Protein AF-A0A132A815-F1 (afdb_monomer_lite)

Foldseek 3Di:
DVVVVVVVVVVVVVVVVVVVVVVVVVVVLQVVLLVDPPQQPVNDPALVPDDLVPFDDFPDPPDCVCVDPVNSSVRSVVVQCVRCVSHDPQCSRDPVSVVVVVVVVVVVVVVVVVVVVVVVVVVVD

InterPro domains:
  IPR036539 Cytochrome c oxidase, subunit VIIa superfamily [SSF81419] (72-120)

Structure (mmCIF, N/CA/C/O backbone):
data_AF-A0A132A815-F1
#
_entry.id   AF-A0A132A815-F1
#
loop_
_atom_site.group_PDB
_atom_site.id
_atom_site.type_symbol
_atom_site.label_atom_id
_atom_site.label_alt_id
_atom_site.label_comp_id
_atom_site.label_asym_id
_atom_site.label_entity_id
_atom_site.label_seq_id
_atom_site.pdbx_PDB_ins_code
_atom_site.Cartn_x
_atom_site.Cartn_y
_atom_site.Cartn_z
_atom_site.occupancy
_atom_site.B_iso_or_equiv
_atom_site.auth_seq_id
_atom_site.auth_comp_id
_atom_site.auth_asym_id
_atom_site.auth_atom_id
_atom_site.pdbx_PDB_model_num
ATOM 1 N N . MET A 1 1 ? -45.806 -19.961 10.073 1.00 52.62 1 MET A N 1
ATOM 2 C CA . MET A 1 1 ? -45.003 -18.715 10.000 1.00 52.62 1 MET A CA 1
ATOM 3 C C . MET A 1 1 ? -43.683 -18.761 10.789 1.00 52.62 1 MET A C 1
ATOM 5 O O . MET A 1 1 ? -42.729 -18.142 10.339 1.00 52.62 1 MET A O 1
ATOM 9 N N . ALA A 1 2 ? -43.554 -19.526 11.885 1.00 54.38 2 ALA A N 1
ATOM 10 C CA . ALA A 1 2 ? -42.319 -19.592 12.691 1.00 54.38 2 ALA A CA 1
ATOM 11 C C . ALA A 1 2 ? -41.059 -20.122 11.954 1.00 54.38 2 ALA A C 1
ATOM 13 O O . ALA A 1 2 ? -39.956 -19.636 12.191 1.00 54.38 2 ALA A O 1
ATOM 14 N N . ASN A 1 3 ? -41.206 -21.056 11.006 1.00 52.59 3 ASN A N 1
ATOM 15 C CA . ASN A 1 3 ? -40.062 -21.663 10.301 1.00 52.59 3 ASN A CA 1
ATOM 16 C C . ASN A 1 3 ? -39.303 -20.696 9.370 1.00 52.59 3 ASN A C 1
ATOM 18 O O . ASN A 1 3 ? -38.103 -20.866 9.157 1.00 52.59 3 ASN A O 1
ATOM 22 N N . LEU A 1 4 ? -39.967 -19.655 8.854 1.00 51.03 4 LEU A N 1
ATOM 23 C CA . LEU A 1 4 ? -39.338 -18.641 7.995 1.00 51.03 4 LEU A CA 1
ATOM 24 C C . LEU A 1 4 ? -38.452 -17.677 8.801 1.00 51.03 4 LEU A C 1
ATOM 26 O O . LEU A 1 4 ? -37.347 -17.359 8.372 1.00 51.03 4 LEU A O 1
ATOM 30 N N . LEU A 1 5 ? -38.878 -17.290 10.007 1.00 51.91 5 LEU A N 1
ATOM 31 C CA . LEU A 1 5 ? -38.105 -16.416 10.902 1.00 51.91 5 LEU A CA 1
ATOM 32 C C . LEU A 1 5 ? -36.829 -17.093 11.430 1.00 51.91 5 LEU A C 1
ATOM 34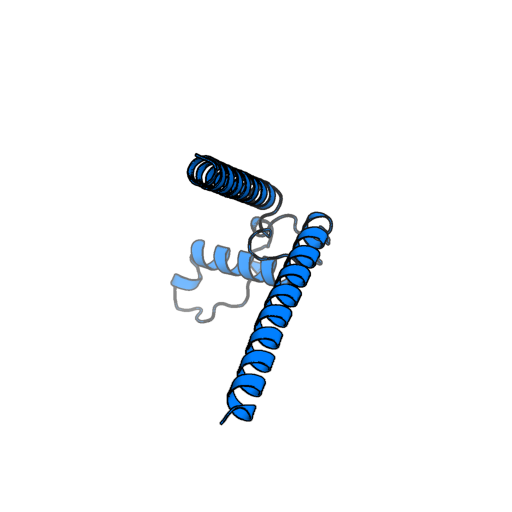 O O . LEU A 1 5 ? -35.786 -16.448 11.567 1.00 51.91 5 LEU A O 1
ATOM 38 N N . ILE A 1 6 ? -36.887 -18.406 11.669 1.00 56.38 6 ILE A N 1
ATOM 39 C CA . ILE A 1 6 ? -35.735 -19.205 12.111 1.00 56.38 6 ILE A CA 1
ATOM 40 C C . ILE A 1 6 ? -34.716 -19.373 10.970 1.00 56.38 6 ILE A C 1
ATOM 42 O O . ILE A 1 6 ? -33.510 -19.303 11.209 1.00 56.38 6 ILE A O 1
ATOM 46 N N . SER A 1 7 ? -35.184 -19.549 9.729 1.00 56.75 7 SER A N 1
ATOM 47 C CA . SER A 1 7 ? -34.330 -19.641 8.536 1.00 56.75 7 SER A CA 1
ATOM 48 C C . SER A 1 7 ? -33.568 -18.335 8.272 1.00 56.75 7 SER A C 1
ATOM 50 O O . SER A 1 7 ? -32.338 -18.341 8.172 1.00 56.75 7 SER A O 1
ATOM 52 N N . SER A 1 8 ? -34.273 -17.198 8.274 1.00 56.66 8 SER A N 1
ATOM 53 C CA . SER A 1 8 ? -33.677 -15.873 8.052 1.00 56.66 8 SER A CA 1
ATOM 54 C C . SER A 1 8 ? -32.655 -15.501 9.129 1.00 56.66 8 SER A C 1
ATOM 56 O O . SER A 1 8 ? -31.577 -14.992 8.819 1.00 56.66 8 SER A O 1
ATOM 58 N N . SER A 1 9 ? -32.941 -15.835 10.391 1.00 58.28 9 SER A N 1
ATOM 59 C CA . SER A 1 9 ? -32.020 -15.611 11.513 1.00 58.28 9 SER A CA 1
ATOM 60 C C . SER A 1 9 ? -30.735 -16.436 11.383 1.00 58.28 9 SER A C 1
ATOM 62 O O . SER A 1 9 ? -29.640 -15.908 11.569 1.00 58.28 9 SER A O 1
ATOM 64 N N . ARG A 1 10 ? -30.826 -17.714 10.981 1.00 65.81 10 ARG A N 1
ATOM 65 C CA . ARG A 1 10 ? -29.636 -18.550 10.726 1.00 65.81 10 ARG A CA 1
ATOM 66 C C . ARG A 1 10 ? -28.800 -18.009 9.568 1.00 65.81 10 ARG A C 1
ATOM 68 O O . ARG A 1 10 ? -27.572 -18.052 9.632 1.00 65.81 10 ARG A O 1
ATOM 75 N N . HIS A 1 11 ? -29.444 -17.471 8.535 1.00 58.50 11 HIS A N 1
ATOM 76 C CA . HIS A 1 11 ? -28.752 -16.906 7.380 1.00 58.50 11 HIS A CA 1
ATOM 77 C C . HIS A 1 11 ? -28.005 -15.605 7.719 1.00 58.50 11 HIS A C 1
ATOM 79 O O . HIS A 1 11 ? -26.875 -15.415 7.262 1.00 58.50 11 HIS A O 1
ATOM 85 N N . LEU A 1 12 ? -28.591 -14.750 8.564 1.00 57.91 12 LEU A N 1
ATOM 86 C CA . LEU A 1 12 ? -27.965 -13.525 9.080 1.00 57.91 12 LEU A CA 1
ATOM 87 C C . LEU A 1 12 ? -26.788 -13.822 10.017 1.00 57.91 12 LEU A C 1
ATOM 89 O O . LEU A 1 12 ? -25.720 -13.228 9.869 1.00 57.91 12 LEU A O 1
ATOM 93 N N . ILE A 1 13 ? -26.941 -14.796 10.920 1.00 60.31 13 ILE A N 1
ATOM 94 C CA . ILE A 1 13 ? -25.857 -15.236 11.812 1.00 60.31 13 ILE A CA 1
ATOM 95 C C . ILE A 1 13 ? -24.679 -15.779 10.991 1.00 60.31 13 ILE A C 1
ATOM 97 O O . ILE A 1 13 ? -23.526 -15.447 11.275 1.00 60.31 13 ILE A O 1
ATOM 101 N N . ARG A 1 14 ? -24.957 -16.555 9.931 1.00 57.94 14 ARG A N 1
ATOM 102 C CA . ARG A 1 14 ? -23.945 -17.102 9.011 1.00 57.94 14 ARG A CA 1
ATOM 103 C C . ARG A 1 14 ? -23.234 -16.012 8.198 1.00 57.94 14 ARG A C 1
ATOM 105 O O . ARG A 1 14 ? -22.025 -16.081 8.006 1.00 57.94 14 ARG A O 1
ATOM 112 N N . MET A 1 15 ? -23.957 -14.979 7.761 1.00 54.06 15 MET A N 1
ATOM 113 C CA . MET A 1 15 ? -23.374 -13.810 7.083 1.00 54.06 15 MET A CA 1
ATOM 114 C C . MET A 1 15 ? -22.433 -13.026 8.012 1.00 54.06 15 MET A C 1
ATOM 116 O O . MET A 1 15 ? -21.305 -12.721 7.625 1.00 54.06 15 MET A O 1
ATOM 120 N N . GLN A 1 16 ? -22.850 -12.758 9.255 1.00 57.09 16 GLN A N 1
ATOM 121 C CA . GLN A 1 16 ? -22.023 -12.047 10.238 1.00 57.09 16 GLN A CA 1
ATOM 122 C C . GLN A 1 16 ? -20.774 -12.838 10.644 1.00 57.09 16 GLN A C 1
ATOM 124 O O . GLN A 1 16 ? -19.696 -12.261 10.793 1.00 57.09 16 GLN A O 1
ATOM 129 N N . THR A 1 17 ? -20.889 -14.158 10.809 1.00 61.84 17 THR A N 1
ATOM 130 C CA . THR A 1 17 ? -19.724 -15.013 11.094 1.00 61.84 17 THR A CA 1
ATOM 131 C C . THR A 1 17 ? -18.763 -15.053 9.912 1.00 61.84 17 THR A C 1
ATOM 133 O O . THR A 1 17 ? -17.564 -14.885 10.118 1.00 61.84 17 THR A O 1
ATOM 136 N N . ASN A 1 18 ? -19.260 -15.158 8.677 1.00 63.62 18 ASN A N 1
ATOM 137 C CA . ASN A 1 18 ? -18.417 -15.099 7.481 1.00 63.62 18 ASN A CA 1
ATOM 138 C C . ASN A 1 18 ? -17.698 -13.748 7.335 1.00 63.62 18 ASN A C 1
ATOM 140 O O . ASN A 1 18 ? -16.510 -13.727 7.023 1.00 63.62 18 ASN A O 1
ATOM 144 N N . GLN A 1 19 ? -18.365 -12.626 7.624 1.00 62.97 19 GLN A N 1
ATOM 145 C CA . GLN A 1 19 ? -17.722 -11.305 7.634 1.00 62.97 19 GLN A CA 1
ATOM 146 C C . GLN A 1 19 ? -16.629 -11.189 8.703 1.00 62.97 19 GLN A C 1
ATOM 148 O O . GLN A 1 19 ? -15.549 -10.679 8.411 1.00 62.97 19 GLN A O 1
ATOM 153 N N . LYS A 1 20 ? -16.866 -11.702 9.918 1.00 63.28 20 LYS A N 1
ATOM 154 C CA . LYS A 1 20 ? -15.846 -11.741 10.981 1.00 63.28 20 LYS A CA 1
ATOM 155 C C . LYS A 1 20 ? -14.659 -12.633 10.613 1.00 63.28 20 LYS A C 1
ATOM 157 O O . LYS A 1 20 ? -13.518 -12.289 10.894 1.00 63.28 20 LYS A O 1
ATOM 162 N N . ILE A 1 21 ? -14.900 -13.769 9.963 1.00 63.66 21 ILE A N 1
ATOM 163 C CA . ILE A 1 21 ? -13.829 -14.661 9.500 1.00 63.66 21 ILE A CA 1
ATOM 164 C C . ILE A 1 21 ? -12.999 -13.975 8.408 1.00 63.66 21 ILE A C 1
ATOM 166 O O . ILE A 1 21 ? -11.770 -14.021 8.456 1.00 63.66 21 ILE A O 1
ATOM 170 N N . LEU A 1 22 ? -13.650 -13.289 7.464 1.00 60.62 22 LEU A N 1
ATOM 171 C CA . LEU A 1 22 ? -12.980 -12.520 6.414 1.00 60.62 22 LEU A CA 1
ATOM 172 C C . LEU A 1 22 ? -12.139 -11.376 6.990 1.00 60.62 22 LEU A C 1
ATOM 174 O O . LEU A 1 22 ? -10.994 -11.210 6.572 1.00 60.62 22 LEU A O 1
ATOM 178 N N . SER A 1 23 ? -12.651 -10.634 7.976 1.00 62.47 23 SER A N 1
ATOM 179 C CA . SER A 1 23 ? -11.893 -9.553 8.612 1.00 62.47 23 SER A CA 1
ATOM 180 C C . SER A 1 23 ? -10.702 -10.079 9.417 1.00 62.47 23 SER A C 1
ATOM 182 O O . SER A 1 23 ? -9.609 -9.527 9.318 1.00 62.47 23 SER A O 1
ATOM 184 N N . VAL A 1 24 ? -10.855 -11.195 10.136 1.00 62.81 24 VAL A N 1
ATOM 185 C CA . VAL A 1 24 ? -9.749 -11.848 10.858 1.00 62.81 24 VAL A CA 1
ATOM 186 C C . VAL A 1 24 ? -8.690 -12.389 9.892 1.00 62.81 24 VAL A C 1
ATOM 188 O O . VAL A 1 24 ? -7.496 -12.252 10.155 1.00 62.81 24 VAL A O 1
ATOM 191 N N . LEU A 1 25 ? -9.090 -12.968 8.756 1.00 64.06 25 LEU A N 1
ATOM 192 C CA . LEU A 1 25 ? -8.167 -13.410 7.704 1.00 64.06 25 LEU A CA 1
ATOM 193 C C . LEU A 1 25 ? -7.417 -12.236 7.068 1.00 64.06 25 LEU A C 1
ATOM 195 O O . LEU A 1 25 ? -6.205 -12.323 6.880 1.00 64.06 25 LEU A O 1
ATOM 199 N N . GLN A 1 26 ? -8.110 -11.135 6.766 1.00 64.69 26 GLN A N 1
ATOM 200 C CA . GLN A 1 26 ? -7.489 -9.909 6.257 1.00 64.69 26 GLN A CA 1
ATOM 201 C C . GLN A 1 26 ? -6.518 -9.306 7.276 1.00 64.69 26 GLN A C 1
ATOM 203 O O . GLN A 1 26 ? -5.413 -8.918 6.907 1.00 64.69 26 GLN A O 1
ATOM 208 N N . PHE A 1 27 ? -6.880 -9.303 8.560 1.00 60.25 27 PHE A N 1
ATOM 209 C CA . PHE A 1 27 ? -6.025 -8.820 9.639 1.00 60.25 27 PHE A CA 1
ATOM 210 C C . PHE A 1 27 ? -4.774 -9.689 9.820 1.00 60.25 27 PHE A C 1
ATOM 212 O O . PHE A 1 27 ? -3.665 -9.163 9.884 1.00 60.25 27 PHE A O 1
ATOM 219 N N . LYS A 1 28 ? -4.915 -11.022 9.819 1.00 60.19 28 LYS A N 1
ATOM 220 C CA . LYS A 1 28 ? -3.772 -11.949 9.866 1.00 60.19 28 LYS A CA 1
ATOM 221 C C . LYS A 1 28 ? -2.861 -11.791 8.650 1.00 60.19 28 LYS A C 1
ATOM 223 O O . LYS A 1 28 ? -1.648 -11.770 8.820 1.00 60.19 28 LYS A O 1
ATOM 228 N N . ARG A 1 29 ? -3.429 -11.614 7.450 1.00 60.59 29 ARG A N 1
ATOM 229 C CA . ARG A 1 29 ? -2.664 -11.319 6.227 1.00 60.59 29 ARG A CA 1
ATOM 230 C C . ARG A 1 29 ? -1.929 -9.981 6.311 1.00 60.59 29 ARG A C 1
ATOM 232 O O . ARG A 1 29 ? -0.769 -9.910 5.923 1.00 60.59 29 ARG A O 1
ATOM 239 N N . ALA A 1 30 ? -2.561 -8.945 6.859 1.00 57.09 30 ALA A N 1
ATOM 240 C CA . ALA A 1 30 ? -1.931 -7.642 7.069 1.00 57.09 30 ALA A CA 1
ATOM 241 C C . ALA A 1 30 ? -0.792 -7.710 8.104 1.00 57.09 30 ALA A C 1
ATOM 243 O O . ALA A 1 30 ? 0.266 -7.124 7.888 1.00 57.09 30 ALA A O 1
ATOM 244 N N . LEU A 1 31 ? -0.967 -8.479 9.185 1.00 58.69 31 LEU A N 1
ATOM 245 C CA . LEU A 1 31 ? 0.078 -8.742 10.180 1.00 58.69 31 LEU A CA 1
ATOM 246 C C . LEU A 1 31 ? 1.242 -9.560 9.613 1.00 58.69 31 LEU A C 1
ATOM 248 O O . LEU A 1 31 ? 2.391 -9.257 9.918 1.00 58.69 31 LEU A O 1
ATOM 252 N N . SER A 1 32 ? 0.976 -10.555 8.763 1.00 56.28 32 SER A N 1
ATOM 253 C CA . SER A 1 32 ? 2.046 -11.272 8.063 1.00 56.28 32 SER A CA 1
ATOM 254 C C . SER A 1 32 ? 2.730 -10.401 7.009 1.00 56.28 32 SER A C 1
ATOM 256 O O . SER A 1 32 ? 3.935 -10.491 6.842 1.00 56.28 32 SER A O 1
ATOM 258 N N . ALA A 1 33 ? 2.006 -9.508 6.330 1.00 54.22 33 ALA A N 1
ATOM 259 C CA . ALA A 1 33 ? 2.596 -8.575 5.368 1.00 54.22 33 ALA A CA 1
ATOM 260 C C . ALA A 1 33 ? 3.489 -7.515 6.043 1.00 54.22 33 ALA A C 1
ATOM 262 O O . ALA A 1 33 ? 4.421 -7.015 5.422 1.00 54.22 33 ALA A O 1
ATOM 263 N N . LEU A 1 34 ? 3.245 -7.199 7.321 1.00 54.00 34 LEU A N 1
ATOM 264 C CA . LEU A 1 34 ? 4.107 -6.321 8.123 1.00 54.00 34 LEU A CA 1
ATOM 265 C C . LEU A 1 34 ? 5.507 -6.910 8.357 1.00 54.00 34 LEU A C 1
ATOM 267 O O . LEU A 1 34 ? 6.454 -6.142 8.510 1.00 54.00 34 LEU A O 1
ATOM 271 N N . THR A 1 35 ? 5.649 -8.238 8.375 1.00 50.19 35 THR A N 1
ATOM 272 C CA . THR A 1 35 ? 6.942 -8.926 8.539 1.00 50.19 35 THR A CA 1
ATOM 273 C C . THR A 1 35 ? 7.541 -9.411 7.220 1.00 50.19 35 THR A C 1
ATOM 275 O O . THR A 1 35 ? 8.731 -9.715 7.166 1.00 50.19 35 THR A O 1
ATOM 278 N N . TYR A 1 36 ? 6.750 -9.460 6.146 1.00 49.94 36 TYR A N 1
ATOM 279 C CA . TYR A 1 36 ? 7.151 -10.037 4.868 1.00 49.94 36 TYR A CA 1
ATOM 280 C C . TYR A 1 36 ? 7.433 -8.948 3.825 1.00 49.94 36 TYR A C 1
ATOM 282 O O . TYR A 1 36 ? 6.622 -8.657 2.948 1.00 49.94 36 TYR A O 1
ATOM 290 N N . VAL A 1 37 ? 8.635 -8.373 3.878 1.00 56.09 37 VAL A N 1
ATOM 291 C CA . VAL A 1 37 ? 9.214 -7.711 2.703 1.00 56.09 37 VAL A CA 1
ATOM 292 C C . VAL A 1 37 ? 9.711 -8.829 1.790 1.00 56.09 37 VAL A C 1
ATOM 294 O O . VAL A 1 37 ? 10.863 -9.247 1.899 1.00 56.09 37 VAL A O 1
ATOM 297 N N . ARG A 1 38 ? 8.847 -9.381 0.920 1.00 56.41 38 ARG A N 1
ATOM 298 C CA . ARG A 1 38 ? 9.388 -10.161 -0.205 1.00 56.41 38 ARG A CA 1
ATOM 299 C C . ARG A 1 38 ? 10.270 -9.200 -0.993 1.00 56.41 38 ARG A C 1
ATOM 301 O O . ARG A 1 38 ? 9.781 -8.131 -1.361 1.00 56.41 38 ARG A O 1
ATOM 308 N N . PRO A 1 39 ? 11.551 -9.525 -1.226 1.00 58.53 39 PRO A N 1
ATOM 309 C CA . PRO A 1 39 ? 12.338 -8.739 -2.153 1.00 58.53 39 PRO A CA 1
AT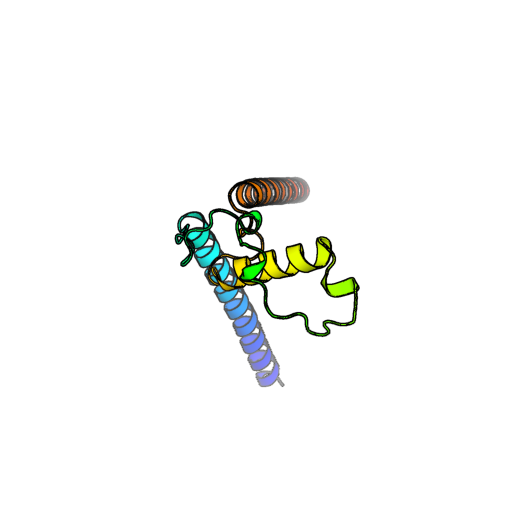OM 310 C C . PRO A 1 39 ? 11.604 -8.747 -3.496 1.00 58.53 39 PRO A C 1
ATOM 312 O O . PRO A 1 39 ? 11.136 -9.795 -3.946 1.00 58.53 39 PRO A O 1
ATOM 315 N N . ASN A 1 40 ? 11.443 -7.563 -4.092 1.00 68.75 40 ASN A N 1
ATOM 316 C CA . ASN A 1 40 ? 10.843 -7.423 -5.413 1.00 68.75 40 ASN A CA 1
ATOM 317 C C . ASN A 1 40 ? 11.545 -8.409 -6.372 1.00 68.75 40 ASN A C 1
ATOM 319 O O . ASN A 1 40 ? 12.778 -8.456 -6.348 1.00 68.75 40 ASN A O 1
ATOM 323 N N . PRO A 1 41 ? 10.822 -9.168 -7.218 1.00 71.06 41 PRO A N 1
ATOM 324 C CA . PRO A 1 41 ? 11.440 -10.095 -8.171 1.00 71.06 41 PRO A CA 1
ATOM 325 C C . PRO A 1 41 ? 12.492 -9.435 -9.079 1.00 71.06 41 PRO A C 1
ATOM 327 O O . PRO A 1 41 ? 13.416 -10.106 -9.526 1.00 71.06 41 PRO A O 1
ATOM 330 N N . LYS A 1 42 ? 12.385 -8.123 -9.322 1.00 78.69 42 LYS A N 1
ATOM 331 C CA . LYS A 1 42 ? 13.357 -7.325 -10.087 1.00 78.69 42 LYS A CA 1
ATOM 332 C C . LYS A 1 42 ? 14.372 -6.556 -9.228 1.00 78.69 42 LYS A C 1
ATOM 334 O O . LYS A 1 42 ? 15.166 -5.789 -9.757 1.00 78.69 42 LYS A O 1
ATOM 339 N N . GLY A 1 43 ? 14.344 -6.713 -7.906 1.00 77.88 43 GLY A N 1
ATOM 340 C CA . GLY A 1 43 ? 15.295 -6.087 -6.980 1.00 77.88 43 GLY A CA 1
ATOM 341 C C . GLY A 1 43 ? 15.097 -4.587 -6.728 1.00 77.88 43 GLY A C 1
ATOM 342 O O . GLY A 1 43 ? 15.854 -4.002 -5.955 1.00 77.88 43 GLY A O 1
ATOM 343 N N . TYR A 1 44 ? 14.082 -3.956 -7.324 1.00 82.81 44 TYR A N 1
ATOM 344 C CA . TYR A 1 44 ? 13.775 -2.546 -7.075 1.00 82.81 44 TYR A CA 1
ATOM 345 C C . TYR A 1 44 ? 13.352 -2.312 -5.620 1.00 82.81 44 TYR A C 1
ATOM 347 O O . TYR A 1 44 ? 12.529 -3.050 -5.073 1.00 82.81 44 TYR A O 1
ATOM 355 N N . LYS A 1 45 ? 13.863 -1.240 -5.011 1.00 77.88 45 LYS A N 1
ATOM 356 C CA . LYS A 1 45 ? 13.507 -0.791 -3.655 1.00 77.88 45 LYS A CA 1
ATOM 357 C C . LYS A 1 45 ? 12.313 0.159 -3.655 1.00 77.88 45 LYS A C 1
ATOM 359 O O . LYS A 1 45 ? 11.631 0.293 -2.642 1.00 77.88 45 LYS A O 1
ATOM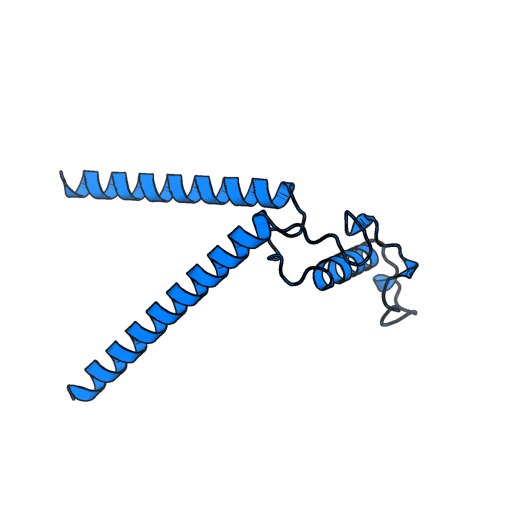 364 N N . SER A 1 46 ? 12.050 0.823 -4.778 1.00 82.19 46 SER A N 1
ATOM 365 C CA . SER A 1 46 ? 10.926 1.745 -4.938 1.00 82.19 46 SER A CA 1
ATOM 366 C C . SER A 1 46 ? 10.386 1.723 -6.363 1.00 82.19 46 SER A C 1
ATOM 368 O O . SER A 1 46 ? 11.139 1.528 -7.314 1.00 82.19 46 SER A O 1
ATOM 370 N N . TRP A 1 47 ? 9.101 2.053 -6.536 1.00 86.44 47 TRP A N 1
ATOM 371 C CA . TRP A 1 47 ? 8.509 2.277 -7.861 1.00 86.44 47 TRP A CA 1
ATOM 372 C C . TRP A 1 47 ? 9.269 3.338 -8.672 1.00 86.44 47 TRP A C 1
ATOM 374 O O . TRP A 1 47 ? 9.241 3.317 -9.898 1.00 86.44 47 TRP A O 1
ATOM 384 N N . LYS A 1 48 ? 9.955 4.271 -7.994 1.00 88.44 48 LYS A N 1
ATOM 385 C CA . LYS A 1 48 ? 10.752 5.331 -8.628 1.00 88.44 48 LYS A CA 1
ATOM 386 C C . LYS A 1 48 ? 11.959 4.792 -9.397 1.00 88.44 48 LYS A C 1
ATOM 388 O O . LYS A 1 48 ? 12.401 5.450 -10.330 1.00 88.44 48 LYS A O 1
ATOM 393 N N . GLU A 1 49 ? 12.467 3.627 -9.004 1.00 88.31 49 GLU A N 1
ATOM 394 C CA . GLU A 1 49 ? 13.652 2.996 -9.599 1.00 88.31 49 GLU A CA 1
ATOM 395 C C . GLU A 1 49 ? 13.327 2.214 -10.875 1.00 88.31 49 GLU A C 1
ATOM 397 O O . GLU A 1 49 ? 14.237 1.862 -11.619 1.00 88.31 49 GLU A O 1
ATOM 402 N N . ILE A 1 50 ? 12.042 1.966 -11.157 1.00 88.25 50 ILE A N 1
ATOM 403 C CA . ILE A 1 50 ? 11.616 1.286 -12.382 1.00 88.25 50 ILE A CA 1
ATOM 404 C C . ILE A 1 50 ? 11.996 2.175 -13.577 1.00 88.25 50 ILE A C 1
ATOM 406 O O . ILE A 1 50 ? 11.570 3.338 -13.622 1.00 88.25 50 ILE A O 1
ATOM 410 N N . PRO A 1 51 ? 12.792 1.682 -14.540 1.00 89.50 51 PRO A N 1
ATOM 411 C CA . PRO A 1 51 ? 13.202 2.473 -15.691 1.00 89.50 51 PRO A CA 1
ATOM 412 C C . PRO A 1 51 ? 12.031 2.672 -16.662 1.00 89.50 51 PRO A C 1
ATOM 414 O O . PRO A 1 51 ? 11.126 1.844 -16.756 1.00 89.50 51 PRO A O 1
ATOM 417 N N . ASP A 1 52 ? 12.052 3.776 -17.413 1.00 87.50 52 ASP A N 1
ATOM 418 C CA . ASP A 1 52 ? 10.991 4.091 -18.384 1.00 87.50 52 ASP A CA 1
ATOM 419 C C . ASP A 1 52 ? 10.907 3.055 -19.519 1.00 87.50 52 ASP A C 1
ATOM 421 O O . ASP A 1 52 ? 9.848 2.874 -20.111 1.00 87.50 52 ASP A O 1
ATOM 425 N N . SER A 1 53 ? 11.996 2.330 -19.785 1.00 87.25 53 SER A N 1
ATOM 426 C CA . SER A 1 53 ? 12.050 1.245 -20.769 1.00 87.25 53 SER A CA 1
ATOM 427 C C . SER A 1 53 ? 11.210 0.021 -20.394 1.00 87.25 53 SER A C 1
ATOM 429 O O . SER A 1 53 ? 10.850 -0.753 -21.275 1.00 87.25 53 SER A O 1
ATOM 431 N N . GLU A 1 54 ? 10.890 -0.167 -19.111 1.00 86.19 54 GLU A N 1
ATOM 432 C CA . GLU A 1 54 ? 10.023 -1.257 -18.649 1.00 86.19 54 GLU A CA 1
ATOM 433 C C . GLU A 1 54 ? 8.535 -0.906 -18.693 1.00 86.19 54 GLU A C 1
ATOM 435 O O . GLU A 1 54 ? 7.687 -1.747 -18.383 1.00 86.19 54 GLU A O 1
ATOM 440 N N . LEU A 1 55 ? 8.201 0.333 -19.056 1.00 87.50 55 LEU A N 1
ATOM 441 C CA . LEU A 1 55 ? 6.815 0.747 -19.164 1.00 87.50 55 LEU A CA 1
ATOM 442 C C . LEU A 1 55 ? 6.136 0.038 -20.341 1.00 87.50 55 LEU A C 1
ATOM 444 O O . LEU A 1 55 ? 6.750 -0.159 -21.393 1.00 87.50 55 LEU A O 1
ATOM 448 N N . PRO A 1 56 ? 4.852 -0.333 -20.195 1.00 85.75 56 PRO A N 1
ATOM 449 C CA . PRO A 1 56 ? 4.086 -0.845 -21.317 1.00 85.75 56 PRO A CA 1
ATOM 450 C C . PRO A 1 56 ? 4.046 0.199 -22.435 1.00 85.75 56 PRO A C 1
ATOM 452 O O . PRO A 1 56 ? 4.072 1.407 -22.181 1.00 85.75 56 PRO A O 1
ATOM 455 N N . LYS A 1 57 ? 3.949 -0.277 -23.681 1.00 84.06 57 LYS A N 1
ATOM 456 C CA . LYS A 1 57 ? 3.763 0.603 -24.839 1.00 84.06 57 LYS A CA 1
ATOM 457 C C . LYS A 1 57 ? 2.559 1.516 -24.603 1.00 84.06 57 LYS A C 1
ATOM 459 O O . LYS A 1 57 ? 1.541 1.069 -24.069 1.00 84.06 57 LYS A O 1
ATOM 464 N N . SER A 1 58 ? 2.694 2.780 -25.007 1.00 81.88 58 SER A N 1
ATOM 465 C CA . SER A 1 58 ? 1.595 3.741 -24.923 1.00 81.88 58 SER A CA 1
ATOM 466 C C . SER A 1 58 ? 0.353 3.176 -25.627 1.00 81.88 58 SER A C 1
ATOM 468 O O . SER A 1 58 ? 0.497 2.663 -26.740 1.00 81.88 58 SER A O 1
ATOM 470 N N . PRO A 1 59 ? -0.847 3.267 -25.021 1.00 82.00 59 PRO A N 1
ATOM 471 C CA . PRO A 1 59 ? -2.096 2.868 -25.670 1.00 82.00 59 PRO A CA 1
ATOM 472 C C . PRO A 1 59 ? -2.333 3.610 -26.989 1.00 82.00 59 PRO A C 1
ATOM 474 O O . PRO A 1 59 ? -2.873 3.038 -27.929 1.00 82.00 59 PRO A O 1
ATOM 477 N N . ASP A 1 60 ? -1.899 4.870 -27.046 1.00 85.19 60 ASP A N 1
ATOM 478 C CA . ASP A 1 60 ? -1.930 5.715 -28.232 1.00 85.19 60 ASP A CA 1
ATOM 479 C C . ASP A 1 60 ? -0.609 6.507 -28.297 1.00 85.19 60 ASP A C 1
ATOM 481 O O . ASP A 1 60 ? -0.356 7.362 -27.442 1.00 85.19 60 ASP A O 1
ATOM 485 N N . PRO A 1 61 ? 0.287 6.210 -29.252 1.00 79.69 61 PRO A N 1
ATOM 486 C CA . PRO A 1 61 ? 1.567 6.904 -29.378 1.00 79.69 61 PRO A CA 1
ATOM 487 C C . PRO A 1 61 ? 1.419 8.340 -29.900 1.00 79.69 61 PRO A C 1
ATOM 489 O O . PRO A 1 61 ? 2.341 9.135 -29.750 1.00 79.69 61 PRO A O 1
ATOM 492 N N . THR A 1 62 ? 0.277 8.681 -30.500 1.00 84.88 62 THR A N 1
ATOM 493 C CA . THR A 1 62 ? -0.008 10.017 -31.039 1.00 84.88 62 THR A CA 1
ATOM 494 C C . THR A 1 62 ? -0.581 10.976 -29.999 1.00 84.88 62 THR A C 1
ATOM 496 O O . THR A 1 62 ? -0.560 12.188 -30.211 1.00 84.88 62 THR A O 1
ATOM 499 N N . ASN A 1 63 ? -1.063 10.470 -28.861 1.00 84.38 63 ASN A N 1
ATOM 500 C CA . ASN A 1 63 ? -1.642 11.300 -27.813 1.00 84.38 63 ASN A CA 1
ATOM 501 C C . ASN A 1 63 ? -0.582 11.719 -26.768 1.00 84.38 63 ASN A C 1
ATOM 503 O O . ASN A 1 63 ? -0.072 10.869 -26.028 1.00 84.38 63 ASN A O 1
ATOM 507 N N . PRO A 1 64 ? -0.292 13.029 -26.626 1.00 84.19 64 PRO A N 1
ATOM 508 C CA . PRO A 1 64 ? 0.755 13.522 -25.731 1.00 84.19 64 PRO A CA 1
ATOM 509 C C . PRO A 1 64 ? 0.459 13.277 -24.244 1.00 84.19 64 PRO A C 1
ATOM 511 O O . PRO A 1 64 ? 1.378 13.309 -23.425 1.00 84.19 64 PRO A O 1
ATOM 514 N N . LEU A 1 65 ? -0.795 12.989 -23.866 1.00 84.62 65 LEU A N 1
ATOM 515 C CA . LEU A 1 65 ? -1.166 12.669 -22.482 1.00 84.62 65 LEU A CA 1
ATOM 516 C C . LEU A 1 65 ? -0.372 11.479 -21.927 1.00 84.62 65 LEU A C 1
ATOM 518 O O . LEU A 1 65 ? -0.032 11.464 -20.739 1.00 84.62 65 LEU A O 1
ATOM 522 N N . TYR A 1 66 ? -0.043 10.507 -22.777 1.00 82.38 66 TYR A N 1
ATOM 523 C CA . TYR A 1 66 ? 0.657 9.289 -22.378 1.00 82.38 66 TYR A CA 1
ATOM 524 C C . TYR A 1 66 ? 2.174 9.451 -22.278 1.00 82.38 66 TYR A C 1
ATOM 526 O O . TYR A 1 66 ? 2.838 8.622 -21.655 1.00 82.38 66 TYR A O 1
ATOM 534 N N . ASP A 1 67 ? 2.723 10.541 -22.812 1.00 83.25 67 ASP A N 1
ATOM 535 C CA . ASP A 1 67 ? 4.147 10.851 -22.678 1.00 83.25 67 ASP A CA 1
ATOM 536 C C . ASP A 1 67 ? 4.440 11.747 -21.460 1.00 83.25 67 ASP A C 1
ATOM 538 O O . ASP A 1 67 ? 5.594 11.988 -21.093 1.00 83.25 67 ASP A O 1
ATOM 542 N N . THR A 1 68 ? 3.385 12.198 -20.769 1.00 89.00 68 THR A N 1
ATOM 543 C CA . THR A 1 68 ? 3.523 13.025 -19.570 1.00 89.00 68 THR A CA 1
ATOM 544 C C . THR A 1 68 ? 4.266 12.287 -18.445 1.00 89.00 68 THR A C 1
ATOM 546 O O . THR A 1 68 ? 4.049 11.092 -18.201 1.00 89.00 68 THR A O 1
ATOM 549 N N . PRO A 1 69 ? 5.086 13.002 -17.651 1.00 89.88 69 PRO A N 1
ATOM 550 C CA . PRO A 1 69 ? 5.757 12.417 -16.490 1.00 89.88 69 PRO A CA 1
ATOM 551 C C . PRO A 1 69 ? 4.763 11.912 -15.430 1.00 89.88 69 PRO A C 1
ATOM 553 O O . PRO A 1 69 ? 5.076 10.996 -14.665 1.00 89.88 69 PRO A O 1
ATOM 556 N N . GLY A 1 70 ? 3.553 12.482 -15.389 1.00 89.56 70 GLY A N 1
ATOM 557 C CA . GLY A 1 70 ? 2.457 12.012 -14.542 1.00 89.56 70 GLY A CA 1
ATOM 558 C C . GLY A 1 70 ? 1.958 10.626 -14.950 1.00 89.56 70 GLY A C 1
ATOM 559 O O . GLY A 1 70 ? 1.857 9.741 -14.100 1.00 89.56 70 GLY A O 1
ATOM 560 N N . TYR A 1 71 ? 1.718 10.401 -16.243 1.00 89.75 71 TYR A N 1
ATOM 561 C CA . TYR A 1 71 ? 1.273 9.102 -16.742 1.00 89.75 71 TYR A CA 1
ATOM 562 C C . TYR A 1 71 ? 2.331 8.011 -16.536 1.00 89.75 71 TYR A C 1
ATOM 564 O O . TYR A 1 71 ? 2.032 6.954 -15.975 1.00 89.75 71 TYR A O 1
ATOM 572 N N . LYS A 1 72 ? 3.595 8.300 -16.879 1.00 89.75 72 LYS A N 1
ATOM 573 C CA . LYS A 1 72 ? 4.724 7.379 -16.650 1.00 89.75 72 LYS A CA 1
ATOM 574 C C . LYS A 1 72 ? 4.834 6.981 -15.178 1.00 89.75 72 LYS A C 1
ATOM 576 O O . LYS A 1 72 ? 4.979 5.804 -14.858 1.00 89.75 72 LYS A O 1
ATOM 581 N N . ARG A 1 73 ? 4.670 7.939 -14.258 1.00 91.44 73 ARG A N 1
ATOM 582 C CA . ARG A 1 73 ? 4.649 7.685 -12.808 1.00 91.44 73 ARG A CA 1
ATOM 583 C C . ARG A 1 73 ? 3.544 6.711 -12.395 1.00 91.44 73 ARG A C 1
ATOM 585 O O . ARG A 1 73 ? 3.800 5.821 -11.585 1.00 91.44 73 ARG A O 1
ATOM 592 N N . ILE A 1 74 ? 2.333 6.882 -12.923 1.00 91.00 74 ILE A N 1
ATOM 593 C CA . ILE A 1 74 ? 1.196 5.999 -12.625 1.00 91.00 74 ILE A CA 1
ATOM 594 C C . ILE A 1 74 ? 1.493 4.576 -13.109 1.00 91.00 74 ILE A C 1
ATOM 596 O O . ILE A 1 74 ? 1.288 3.626 -12.355 1.00 91.00 74 ILE A O 1
ATOM 600 N N . GLN A 1 75 ? 2.054 4.426 -14.311 1.00 91.38 75 GLN A N 1
ATOM 601 C CA . GLN A 1 75 ? 2.432 3.116 -14.843 1.00 91.38 75 GLN A CA 1
ATOM 602 C C . GLN A 1 75 ? 3.527 2.439 -14.006 1.00 91.38 75 GLN A C 1
ATOM 604 O O . GLN A 1 75 ? 3.398 1.262 -13.675 1.00 91.38 75 GLN A O 1
ATOM 609 N N . LYS A 1 76 ? 4.547 3.178 -13.547 1.00 91.31 76 LYS A N 1
ATOM 610 C CA . LYS A 1 76 ? 5.550 2.633 -12.611 1.00 91.31 76 LYS A CA 1
ATOM 611 C C . LYS A 1 76 ? 4.919 2.131 -11.314 1.00 91.31 76 LYS A C 1
ATOM 613 O O . LYS A 1 76 ? 5.239 1.034 -10.862 1.00 91.31 76 LYS A O 1
ATOM 618 N N . LYS A 1 77 ? 3.999 2.900 -10.715 1.00 89.44 77 LYS A N 1
ATOM 619 C CA . LYS A 1 77 ? 3.273 2.456 -9.511 1.00 89.44 77 LYS A CA 1
ATOM 620 C C . LYS A 1 77 ? 2.443 1.203 -9.780 1.00 89.44 77 LYS A C 1
ATOM 622 O O . LYS A 1 77 ? 2.442 0.305 -8.946 1.00 89.44 77 LYS A O 1
ATOM 627 N N . ARG A 1 78 ? 1.776 1.120 -10.934 1.00 89.00 78 ARG A N 1
ATOM 628 C CA . ARG A 1 78 ? 1.012 -0.066 -11.340 1.00 89.00 78 ARG A CA 1
ATOM 629 C C . ARG A 1 78 ? 1.899 -1.309 -11.404 1.00 89.00 78 ARG A C 1
ATOM 631 O O . ARG A 1 78 ? 1.582 -2.293 -10.749 1.00 89.00 78 ARG A O 1
ATOM 638 N N . ILE A 1 79 ? 3.027 -1.235 -12.110 1.00 89.00 79 ILE A N 1
ATOM 639 C CA . ILE A 1 79 ? 3.995 -2.339 -12.214 1.00 89.00 79 ILE A CA 1
ATOM 640 C C . ILE A 1 79 ? 4.497 -2.743 -10.819 1.00 89.00 79 ILE A C 1
ATOM 642 O O . ILE A 1 79 ? 4.464 -3.915 -10.452 1.00 89.00 79 ILE A O 1
ATOM 646 N N . TRP A 1 80 ? 4.891 -1.763 -10.000 1.00 86.44 80 TRP A N 1
ATOM 647 C CA . TRP A 1 80 ? 5.322 -1.989 -8.616 1.00 86.44 80 TRP A CA 1
ATOM 648 C C . TRP A 1 80 ? 4.263 -2.716 -7.775 1.00 86.44 80 TRP A C 1
ATOM 650 O O . TRP A 1 80 ? 4.574 -3.558 -6.928 1.00 86.44 80 TRP A O 1
ATOM 660 N N . TYR A 1 81 ? 2.995 -2.386 -8.008 1.00 86.06 81 TYR A N 1
ATOM 661 C CA . TYR A 1 81 ? 1.855 -2.972 -7.326 1.00 86.06 81 TYR A CA 1
ATOM 662 C C . TYR A 1 81 ? 1.553 -4.394 -7.815 1.00 86.06 81 TYR A C 1
ATOM 664 O O . TYR A 1 81 ? 1.267 -5.273 -7.002 1.00 86.06 81 TYR A O 1
ATOM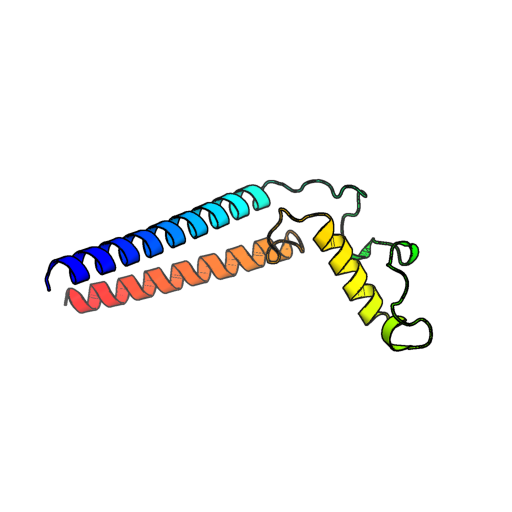 672 N N . GLU A 1 82 ? 1.658 -4.656 -9.109 1.00 85.62 82 GLU A N 1
ATOM 673 C CA . GLU A 1 82 ? 1.486 -6.000 -9.665 1.00 85.62 82 GLU A CA 1
ATOM 674 C C . GLU A 1 82 ? 2.592 -6.963 -9.190 1.00 85.62 82 GLU A C 1
ATOM 676 O O . GLU A 1 82 ? 2.320 -8.139 -8.970 1.00 85.62 82 GLU A O 1
ATOM 681 N N . MET A 1 83 ? 3.805 -6.462 -8.922 1.00 81.62 83 MET A N 1
ATOM 682 C CA . MET A 1 83 ? 4.931 -7.259 -8.403 1.00 81.62 83 MET A CA 1
ATOM 683 C C . MET A 1 83 ? 4.744 -7.771 -6.967 1.00 81.62 83 MET A C 1
ATOM 685 O O . MET A 1 83 ? 5.382 -8.750 -6.587 1.00 81.62 83 MET A O 1
ATOM 689 N N . ASN A 1 84 ? 3.906 -7.118 -6.156 1.00 76.50 84 ASN A N 1
ATOM 690 C CA . ASN A 1 84 ? 3.729 -7.439 -4.734 1.00 76.50 84 ASN A CA 1
ATOM 691 C C . ASN A 1 84 ? 2.242 -7.613 -4.383 1.00 76.50 84 ASN A C 1
ATOM 693 O O . ASN A 1 84 ? 1.715 -6.836 -3.580 1.00 76.50 84 ASN A O 1
ATOM 697 N N . PRO A 1 85 ? 1.537 -8.600 -4.970 1.00 78.69 85 PRO A N 1
ATOM 698 C CA . PRO A 1 85 ? 0.089 -8.744 -4.812 1.00 78.69 85 PRO A CA 1
ATOM 699 C C . PRO A 1 85 ? -0.325 -9.022 -3.360 1.00 78.69 85 PRO A C 1
ATOM 701 O O . PRO A 1 85 ? -1.389 -8.578 -2.934 1.00 78.69 85 PRO A O 1
ATOM 704 N N . ASP A 1 86 ? 0.541 -9.681 -2.590 1.00 78.44 86 ASP A N 1
ATOM 705 C CA . ASP A 1 86 ? 0.270 -10.102 -1.213 1.00 78.44 86 ASP A CA 1
ATOM 706 C C . ASP A 1 86 ? 0.262 -8.939 -0.205 1.00 78.44 86 ASP A C 1
ATOM 708 O O . ASP A 1 86 ? -0.314 -9.055 0.878 1.00 78.44 86 ASP A O 1
ATOM 712 N N . VAL A 1 87 ? 0.887 -7.805 -0.548 1.00 76.50 87 VAL A N 1
ATOM 713 C CA . VAL A 1 87 ? 0.954 -6.633 0.333 1.00 76.50 87 VAL A CA 1
ATOM 714 C C . VAL A 1 87 ? -0.298 -5.777 0.132 1.00 76.50 87 VAL A C 1
ATOM 716 O O . VAL A 1 87 ? -0.539 -5.334 -0.994 1.00 76.50 87 VAL A O 1
ATOM 719 N N . PRO A 1 88 ? -1.086 -5.472 1.180 1.00 80.38 88 PRO A N 1
ATOM 720 C CA . PRO A 1 88 ? -2.252 -4.603 1.056 1.00 80.38 88 PRO A CA 1
ATOM 721 C C . PRO A 1 88 ? -1.886 -3.228 0.489 1.00 80.38 88 PRO A C 1
ATOM 723 O O . PRO A 1 88 ? -0.837 -2.677 0.818 1.00 80.38 88 PRO A O 1
ATOM 726 N N . VAL A 1 89 ? -2.771 -2.647 -0.329 1.00 81.69 89 VAL A N 1
ATOM 727 C CA . VAL A 1 89 ? -2.524 -1.363 -1.018 1.00 81.69 89 VAL A CA 1
ATOM 728 C C . VAL A 1 89 ? -2.120 -0.252 -0.041 1.00 81.69 89 VAL A C 1
ATOM 730 O O . VAL A 1 89 ? -1.205 0.510 -0.329 1.00 81.69 89 VAL A O 1
ATOM 733 N N . TYR A 1 90 ? -2.741 -0.210 1.139 1.00 80.00 90 TYR A N 1
ATOM 734 C CA . TYR A 1 90 ? -2.500 0.798 2.179 1.00 80.00 90 TYR A CA 1
ATOM 735 C C . TYR A 1 90 ? -1.219 0.581 3.009 1.00 80.00 90 TYR A C 1
ATOM 737 O O . TYR A 1 90 ? -0.984 1.331 3.949 1.00 80.00 90 TYR A O 1
ATOM 745 N N . LEU A 1 91 ? -0.412 -0.443 2.709 1.00 82.00 91 LEU A N 1
ATOM 746 C CA . LEU A 1 91 ? 0.901 -0.691 3.332 1.00 82.00 91 LEU A CA 1
ATOM 747 C C . LEU A 1 91 ? 2.036 -0.740 2.297 1.00 82.00 91 LEU A C 1
ATOM 749 O O . LEU A 1 91 ? 3.164 -1.116 2.616 1.00 82.00 91 LEU A O 1
ATOM 753 N N . ARG A 1 92 ? 1.740 -0.414 1.036 1.00 77.44 92 ARG A N 1
ATOM 754 C CA . ARG A 1 92 ? 2.588 -0.775 -0.102 1.00 77.44 92 ARG A CA 1
ATOM 755 C C . ARG A 1 92 ? 3.662 0.261 -0.436 1.00 77.44 92 ARG A C 1
ATOM 757 O O . ARG A 1 92 ? 4.608 -0.076 -1.148 1.00 77.44 92 ARG A O 1
ATOM 764 N N . GLU A 1 93 ? 3.572 1.491 0.079 1.00 76.56 93 GLU A N 1
ATOM 765 C CA . GLU A 1 93 ? 4.669 2.470 -0.010 1.00 76.56 93 GLU A CA 1
ATOM 766 C C . GLU A 1 93 ? 5.720 2.291 1.107 1.00 76.56 93 GLU A C 1
ATOM 768 O O . GLU A 1 93 ? 6.668 3.071 1.207 1.00 76.56 93 GLU A O 1
ATOM 773 N N . GLY A 1 94 ? 5.606 1.224 1.909 1.00 77.38 94 GLY A N 1
ATOM 774 C CA . GLY A 1 94 ? 6.630 0.785 2.855 1.00 77.38 94 GLY A CA 1
ATOM 775 C C . GLY A 1 94 ? 6.476 1.395 4.247 1.00 77.38 94 GLY A C 1
ATOM 776 O O . GLY A 1 94 ? 5.372 1.497 4.782 1.00 77.38 94 GLY A O 1
ATOM 777 N N . LEU A 1 95 ? 7.600 1.780 4.861 1.00 79.06 95 LEU A N 1
ATOM 778 C CA . LEU A 1 95 ? 7.659 2.205 6.268 1.00 79.06 95 LEU A CA 1
ATOM 779 C C . LEU A 1 95 ? 6.747 3.394 6.586 1.00 79.06 95 LEU A C 1
ATOM 781 O O . LEU A 1 95 ? 6.135 3.429 7.651 1.00 79.06 95 LEU A O 1
ATOM 785 N N . ILE A 1 96 ? 6.627 4.355 5.669 1.00 83.31 96 ILE A N 1
ATOM 786 C CA . ILE A 1 96 ? 5.810 5.552 5.898 1.00 83.31 96 ILE A CA 1
ATOM 787 C C . ILE A 1 96 ? 4.333 5.167 6.048 1.00 83.31 96 ILE A C 1
ATOM 789 O O . ILE A 1 96 ? 3.658 5.644 6.961 1.00 83.31 96 ILE A O 1
ATOM 793 N N . ASP A 1 97 ? 3.841 4.265 5.202 1.00 83.06 97 ASP A N 1
ATOM 794 C CA . ASP A 1 97 ? 2.464 3.781 5.279 1.00 83.06 97 ASP A CA 1
ATOM 795 C C . ASP A 1 97 ? 2.227 2.948 6.537 1.00 83.06 97 ASP A C 1
ATOM 797 O O . ASP A 1 97 ? 1.189 3.091 7.180 1.00 83.06 97 ASP A O 1
ATOM 801 N N . GLN A 1 98 ? 3.209 2.145 6.957 1.00 82.62 98 GLN A N 1
ATOM 802 C CA . GLN A 1 98 ? 3.128 1.412 8.222 1.00 82.62 98 GLN A CA 1
ATOM 803 C C . GLN A 1 98 ? 3.024 2.354 9.428 1.00 82.62 98 GLN A C 1
ATOM 805 O O . GLN A 1 98 ? 2.221 2.105 10.328 1.00 82.62 98 GLN A O 1
ATOM 810 N N . ILE A 1 99 ? 3.808 3.438 9.452 1.00 87.25 99 ILE A N 1
ATOM 811 C CA . ILE A 1 99 ? 3.755 4.446 10.519 1.00 87.25 99 ILE A CA 1
ATOM 812 C C . ILE A 1 99 ? 2.385 5.126 10.529 1.00 87.25 99 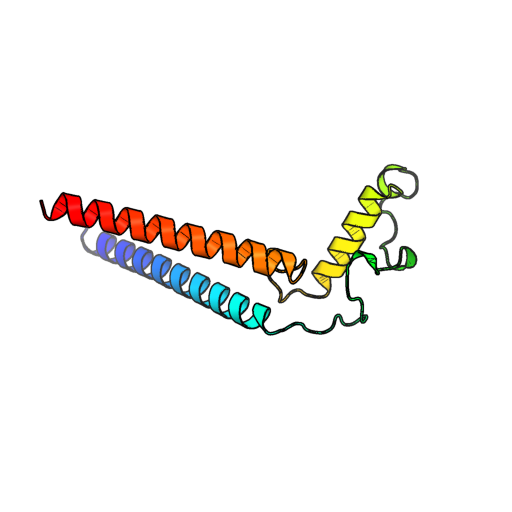ILE A C 1
ATOM 814 O O . ILE A 1 99 ? 1.738 5.172 11.574 1.00 87.25 99 ILE A O 1
ATOM 818 N N . ARG A 1 100 ? 1.906 5.595 9.369 1.00 87.81 100 ARG A N 1
ATOM 819 C CA . ARG A 1 100 ? 0.578 6.219 9.246 1.00 87.81 100 ARG A CA 1
ATOM 820 C C . ARG A 1 100 ? -0.524 5.274 9.704 1.00 87.81 100 ARG A C 1
ATOM 822 O O . ARG A 1 100 ? -1.354 5.661 10.518 1.00 87.81 100 ARG A O 1
ATOM 829 N N . PHE A 1 101 ? -0.510 4.032 9.228 1.00 88.12 101 PHE A N 1
ATOM 830 C CA . PHE A 1 101 ? -1.492 3.022 9.603 1.00 88.12 101 PHE A CA 1
ATOM 831 C C . PHE A 1 101 ? -1.512 2.792 11.118 1.00 88.12 101 PHE A C 1
ATOM 833 O O . PHE A 1 101 ? -2.580 2.810 11.725 1.00 88.12 101 PHE A O 1
ATOM 840 N N . ARG A 1 102 ? -0.338 2.637 11.745 1.00 86.88 102 ARG A N 1
ATOM 841 C CA . ARG A 1 102 ? -0.229 2.459 13.200 1.00 86.88 102 ARG A CA 1
ATOM 842 C C . ARG A 1 102 ? -0.762 3.666 13.964 1.00 86.88 102 ARG A C 1
ATOM 844 O O . ARG A 1 102 ? -1.491 3.462 14.925 1.00 86.88 102 ARG A O 1
ATOM 851 N N . LEU A 1 103 ? -0.449 4.885 13.521 1.00 91.88 103 LEU A N 1
ATOM 852 C CA . LEU A 1 103 ? -0.953 6.118 14.132 1.00 91.88 103 LEU A CA 1
ATOM 853 C C . LEU A 1 103 ? -2.479 6.225 14.039 1.00 91.88 103 LEU A C 1
ATOM 855 O O . LEU A 1 103 ? -3.139 6.498 15.037 1.00 91.88 103 LEU A O 1
ATOM 859 N N . TYR A 1 104 ? -3.061 5.975 12.865 1.00 91.62 104 TYR A N 1
ATOM 860 C CA . TYR A 1 104 ? -4.518 5.993 12.717 1.00 91.62 104 TYR A CA 1
ATOM 861 C C . TYR A 1 104 ? -5.188 4.924 13.580 1.00 91.62 104 TYR A C 1
ATOM 863 O O . TYR A 1 104 ? -6.199 5.192 14.225 1.00 91.62 104 TYR A O 1
ATOM 871 N N . TYR A 1 105 ? -4.609 3.726 13.627 1.00 88.62 105 TYR A N 1
ATOM 872 C CA . TYR A 1 105 ? -5.140 2.622 14.414 1.00 88.62 105 TYR A CA 1
ATOM 873 C C . TYR A 1 105 ? -5.102 2.906 15.923 1.00 88.62 105 TYR A C 1
ATOM 875 O O . TYR A 1 105 ? -6.089 2.660 16.614 1.00 88.62 105 TYR A O 1
ATOM 883 N N . THR A 1 106 ? -4.003 3.462 16.446 1.00 91.88 106 THR A N 1
ATOM 884 C CA . THR A 1 106 ? -3.899 3.808 17.873 1.00 91.88 106 THR A CA 1
ATOM 885 C C . THR A 1 106 ? -4.855 4.927 18.262 1.00 91.88 106 THR A C 1
ATOM 887 O O . THR A 1 106 ? -5.505 4.825 19.300 1.00 91.88 106 THR A O 1
ATOM 890 N N . LEU A 1 107 ? -4.993 5.958 17.423 1.00 94.75 107 LEU A N 1
ATOM 891 C CA . LEU A 1 107 ? -5.951 7.041 17.648 1.00 94.75 107 LEU A CA 1
ATOM 892 C C . LEU A 1 107 ? -7.396 6.531 17.649 1.00 94.75 107 LEU A C 1
ATOM 894 O O . LEU A 1 107 ? -8.179 6.917 18.514 1.00 94.75 107 LEU A O 1
ATOM 898 N N . LEU A 1 108 ? -7.736 5.630 16.723 1.00 94.94 108 LEU A N 1
ATOM 899 C CA . LEU A 1 108 ? -9.061 5.018 16.664 1.00 94.94 108 LEU A CA 1
ATOM 900 C C . LEU A 1 108 ? -9.360 4.215 17.937 1.00 94.94 108 LEU A C 1
ATOM 902 O O . LEU A 1 108 ? -10.417 4.395 18.536 1.00 94.94 108 LEU A O 1
ATOM 906 N N . ILE A 1 109 ? -8.426 3.366 18.384 1.00 94.44 109 ILE A N 1
ATOM 907 C CA . ILE A 1 109 ? -8.595 2.603 19.628 1.00 94.44 109 ILE A CA 1
ATOM 908 C C . ILE A 1 109 ? -8.784 3.551 20.806 1.00 94.44 109 ILE A C 1
ATOM 910 O O . ILE A 1 109 ? -9.734 3.382 21.566 1.00 94.44 109 ILE A O 1
ATOM 914 N N . LEU A 1 110 ? -7.922 4.560 20.938 1.00 96.06 110 LEU A N 1
ATOM 915 C CA . LEU A 1 110 ? -8.000 5.514 22.037 1.00 96.06 110 LEU A CA 1
ATOM 916 C C . LEU A 1 110 ? -9.374 6.187 22.084 1.00 96.06 110 LEU A C 1
ATOM 918 O O . LEU A 1 110 ? -9.987 6.216 23.150 1.00 96.06 110 LEU A O 1
ATOM 922 N N . LEU A 1 111 ? -9.873 6.646 20.932 1.00 96.19 111 LEU A N 1
ATOM 923 C CA . LEU A 1 111 ? -11.196 7.250 20.796 1.00 96.19 111 LEU A CA 1
ATOM 924 C C . LEU A 1 111 ? -12.311 6.279 21.205 1.00 96.19 111 LEU A C 1
ATOM 926 O O . LEU A 1 111 ? -13.193 6.643 21.977 1.00 96.19 111 LEU A O 1
ATOM 930 N N . THR A 1 112 ? -12.266 5.030 20.733 1.00 94.19 112 THR A N 1
ATOM 931 C CA . THR A 1 112 ? -13.292 4.031 21.080 1.00 94.19 112 THR A CA 1
ATOM 932 C C . THR A 1 112 ? -13.287 3.679 22.566 1.00 94.19 112 THR A C 1
ATOM 934 O O . THR A 1 112 ? -14.350 3.548 23.168 1.00 94.19 112 THR A O 1
ATOM 937 N N . VAL A 1 113 ? -12.107 3.578 23.186 1.00 95.81 113 VAL A N 1
ATOM 938 C CA . VAL A 1 113 ? -11.963 3.303 24.622 1.00 95.81 113 VAL A CA 1
ATOM 939 C C . VAL A 1 113 ? -12.469 4.480 25.453 1.00 95.81 113 VAL A C 1
ATOM 941 O O . VAL A 1 113 ? -13.184 4.265 26.428 1.00 95.81 113 VAL A O 1
ATOM 944 N N . THR A 1 114 ? -12.162 5.721 25.060 1.00 94.62 114 THR A N 1
ATOM 945 C CA . THR A 1 114 ? -12.686 6.910 25.757 1.00 94.62 114 THR A CA 1
ATOM 946 C C . THR A 1 114 ? -14.200 7.030 25.621 1.00 94.62 114 THR A C 1
ATOM 948 O O . THR A 1 114 ? -14.870 7.307 26.611 1.00 94.62 114 THR A O 1
ATOM 951 N N . GLN A 1 115 ? -14.761 6.758 24.440 1.00 93.00 115 GLN A N 1
ATOM 952 C CA . GLN A 1 115 ? -16.214 6.712 24.253 1.00 93.00 115 GLN A CA 1
ATOM 953 C C . GLN A 1 115 ? -16.875 5.649 25.138 1.00 93.00 115 GLN A C 1
ATOM 955 O O . GLN A 1 115 ? -17.861 5.943 25.810 1.00 93.00 115 GLN A O 1
ATOM 960 N N . LEU A 1 116 ? -16.316 4.436 25.183 1.00 92.88 116 LEU A N 1
ATOM 961 C CA . LEU A 1 116 ? -16.795 3.362 26.058 1.00 92.88 116 LEU A CA 1
ATOM 962 C C . LEU A 1 116 ? -16.752 3.764 27.534 1.00 92.88 116 LEU A C 1
ATOM 964 O O . LEU A 1 116 ? -17.720 3.530 28.253 1.00 92.88 116 LEU A O 1
ATOM 968 N N . TYR A 1 117 ? -15.661 4.393 27.972 1.00 93.31 117 TYR A N 1
ATOM 969 C CA . TYR A 1 117 ? -15.520 4.880 29.341 1.00 93.31 117 TYR A CA 1
ATOM 970 C C . TYR A 1 117 ? -16.626 5.879 29.704 1.00 93.31 117 TYR A C 1
ATOM 972 O O . TYR A 1 117 ? -17.306 5.674 30.705 1.00 93.31 117 TYR A O 1
ATOM 980 N N . ILE A 1 118 ? -16.861 6.891 28.858 1.00 93.38 118 ILE A N 1
ATOM 981 C CA . ILE A 1 118 ? -17.902 7.908 29.082 1.00 93.38 118 ILE A CA 1
ATOM 982 C C . ILE A 1 118 ? -19.283 7.255 29.204 1.00 93.38 118 ILE A C 1
ATOM 984 O O . ILE A 1 118 ? -20.007 7.522 30.162 1.00 93.38 118 ILE A O 1
ATOM 988 N N . VAL A 1 119 ? -19.633 6.359 28.276 1.00 92.69 119 VAL A N 1
ATOM 989 C CA . VAL A 1 119 ? -20.929 5.662 28.287 1.00 92.69 119 VAL A CA 1
ATOM 990 C C . VAL A 1 119 ? -21.109 4.845 29.567 1.00 92.69 119 VAL A C 1
ATOM 992 O O . VAL A 1 119 ? -22.156 4.930 30.199 1.00 92.69 119 VAL A O 1
ATOM 995 N N . ILE A 1 120 ? -20.091 4.089 29.988 1.00 90.94 120 ILE A N 1
ATOM 996 C CA . ILE A 1 120 ? -20.149 3.296 31.223 1.00 90.94 120 ILE A CA 1
ATOM 997 C C . ILE A 1 120 ? -20.327 4.206 32.444 1.00 90.94 120 ILE A C 1
ATOM 999 O O . ILE A 1 120 ? -21.164 3.921 33.296 1.00 90.94 120 ILE A O 1
ATOM 1003 N N . THR A 1 121 ? -19.581 5.310 32.529 1.00 90.50 121 THR A N 1
ATOM 1004 C CA . THR A 1 121 ? -19.693 6.238 33.664 1.00 90.50 121 THR A CA 1
ATOM 1005 C C . THR A 1 121 ? -21.035 6.959 33.731 1.00 90.50 121 THR A C 1
ATOM 1007 O O . THR A 1 121 ? -21.494 7.251 34.829 1.00 90.50 121 THR A O 1
ATOM 1010 N N . GLU A 1 122 ? -21.677 7.226 32.593 1.00 86.50 122 GLU A N 1
ATOM 1011 C CA . GLU A 1 122 ? -23.014 7.831 32.552 1.00 86.50 122 GLU A CA 1
ATOM 1012 C C . GLU A 1 122 ? -24.131 6.816 32.846 1.00 86.50 122 GLU A C 1
ATOM 1014 O O . GLU A 1 122 ? -25.169 7.206 33.356 1.00 86.50 122 GLU A O 1
ATOM 1019 N N . ILE A 1 123 ? -23.925 5.519 32.579 1.00 76.00 123 ILE A N 1
ATOM 1020 C CA . ILE A 1 123 ? -24.882 4.450 32.933 1.00 76.00 123 ILE A CA 1
ATOM 1021 C C . ILE A 1 123 ? -24.812 4.079 34.424 1.00 76.00 123 ILE A C 1
ATOM 1023 O 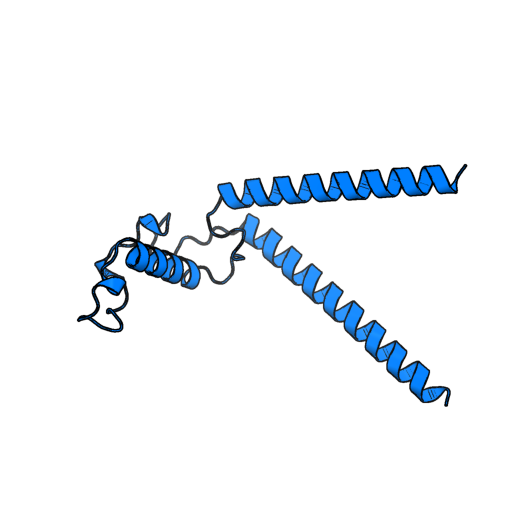O . ILE A 1 123 ? -25.804 3.631 34.991 1.00 76.00 123 ILE A O 1
ATOM 1027 N N . ILE A 1 124 ? -23.629 4.182 35.038 1.00 70.88 124 ILE A N 1
ATOM 1028 C CA . ILE A 1 124 ? -23.402 3.796 36.443 1.00 70.88 124 ILE A CA 1
ATOM 1029 C C . ILE A 1 124 ? -23.797 4.912 37.430 1.00 70.88 124 ILE A C 1
ATOM 1031 O O . ILE A 1 124 ? -23.971 4.630 38.615 1.00 70.88 124 ILE A O 1
ATOM 1035 N N . LYS A 1 125 ? -23.941 6.157 36.964 1.00 52.81 125 LYS A N 1
ATOM 1036 C CA . LYS A 1 125 ? -24.557 7.241 37.746 1.00 52.81 125 LYS A CA 1
ATOM 1037 C C . LYS A 1 125 ? -26.068 7.060 37.841 1.00 52.81 125 LYS A C 1
ATOM 1039 O O . LYS A 1 125 ? -26.596 7.383 38.927 1.00 52.81 125 LYS A O 1
#

Organism: Sarcoptes scabiei (NCBI:txid52283)

Secondary structure (DSSP, 8-state):
-HHHHHHHHHHHHHHHHHHHHHHHHHHHHHHHHHH--PPPTT--SSGGGS-GGGSPPPS-TT-GGGGSHHHHHHHHHHHHHHT-TTS-GGGTT-HHHHHHHHHHHHHHHHHHHHHHHHHHHHHH-

Sequence (125 aa):
MANLLISSSRHLIRMQTNQKILSVLQFKRALSALTYVRPNPKGYKSWKEIPDSELPKSPDPTNPLYDTPGYKRIQKKRIWYEMNPDVPVYLREGLIDQIRFRLYYTLLILLTVTQLYIVITEIIK

pLDDT: mean 76.94, std 14.19, range [49.94, 96.19]

Radius of gyration: 23.13 Å; chains: 1; bounding box: 60×35×69 Å